Protein AF-A0A3C0KI33-F1 (afdb_monomer_lite)

Structure (mmCIF, N/CA/C/O backbone):
data_AF-A0A3C0KI33-F1
#
_entry.id   AF-A0A3C0KI33-F1
#
loop_
_atom_site.group_PDB
_atom_site.id
_atom_site.type_symbol
_atom_site.label_atom_id
_atom_site.label_alt_id
_atom_site.label_comp_id
_atom_site.label_asym_id
_atom_site.label_entity_id
_atom_site.label_seq_id
_atom_site.pdbx_PDB_ins_code
_atom_site.Cartn_x
_atom_site.Cartn_y
_atom_site.Cartn_z
_atom_site.occupancy
_atom_site.B_iso_or_equiv
_atom_site.auth_seq_id
_atom_site.auth_comp_id
_atom_site.auth_asym_id
_atom_site.auth_atom_id
_atom_site.pdbx_PDB_model_num
ATOM 1 N N . ASP A 1 1 ? -9.239 -14.336 -18.906 1.00 53.03 1 ASP A N 1
ATOM 2 C CA . ASP A 1 1 ? -8.284 -14.427 -17.784 1.00 53.03 1 ASP A CA 1
ATOM 3 C C . ASP A 1 1 ? -7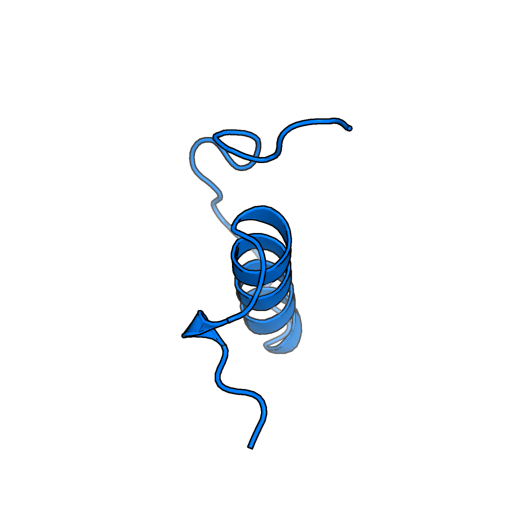.058 -13.554 -17.977 1.00 53.03 1 ASP A C 1
ATOM 5 O O . ASP A 1 1 ? -6.046 -14.015 -18.491 1.00 53.03 1 ASP A O 1
ATOM 9 N N . TYR A 1 2 ? -7.125 -12.290 -17.554 1.00 56.03 2 TYR A N 1
ATOM 10 C CA . TYR A 1 2 ? -5.928 -11.453 -17.436 1.00 56.03 2 TYR A CA 1
ATOM 11 C C . TYR A 1 2 ? -5.318 -11.710 -16.052 1.00 56.03 2 TYR A C 1
ATOM 13 O O . TYR A 1 2 ? -5.804 -11.205 -15.041 1.00 56.03 2 TYR A O 1
ATOM 21 N N . LYS A 1 3 ? -4.324 -12.603 -15.973 1.00 63.75 3 LYS A N 1
ATOM 22 C CA . LYS A 1 3 ? -3.660 -12.939 -14.703 1.00 63.75 3 LYS A CA 1
ATOM 23 C C . LYS A 1 3 ? -2.820 -11.748 -14.241 1.00 63.75 3 LYS A C 1
ATOM 25 O O . LYS A 1 3 ? -2.028 -11.228 -15.011 1.00 63.75 3 LYS A O 1
ATOM 30 N N . SER A 1 4 ? -2.898 -11.391 -12.961 1.00 58.44 4 SER A N 1
ATOM 31 C CA . SER A 1 4 ? -2.110 -10.305 -12.343 1.00 58.44 4 SER A CA 1
ATOM 32 C C . SER A 1 4 ? -0.596 -10.381 -12.602 1.00 58.44 4 SER A C 1
ATOM 34 O O . SER A 1 4 ? 0.076 -9.357 -12.600 1.00 58.44 4 SER A O 1
ATOM 36 N N . ARG A 1 5 ? -0.063 -11.574 -12.898 1.00 60.72 5 ARG A N 1
ATOM 37 C CA . ARG A 1 5 ? 1.341 -11.799 -13.284 1.00 60.72 5 ARG A CA 1
ATOM 38 C C . ARG A 1 5 ? 1.764 -11.157 -14.613 1.00 60.72 5 ARG A C 1
ATOM 40 O O . ARG A 1 5 ? 2.961 -11.088 -14.861 1.00 60.72 5 ARG A O 1
ATOM 47 N N . THR A 1 6 ? 0.832 -10.729 -15.466 1.00 67.81 6 THR A N 1
ATOM 48 C CA . THR A 1 6 ? 1.145 -10.055 -16.742 1.00 67.81 6 THR A CA 1
ATOM 49 C C . THR A 1 6 ? 1.099 -8.530 -16.648 1.00 67.81 6 THR A C 1
ATOM 51 O O . THR A 1 6 ? 1.348 -7.855 -17.643 1.00 67.81 6 THR A O 1
ATOM 54 N N . LEU A 1 7 ? 0.760 -7.975 -15.481 1.00 68.75 7 LEU A N 1
ATOM 55 C CA . LEU A 1 7 ? 0.751 -6.532 -15.247 1.00 68.75 7 LEU A CA 1
ATOM 56 C C . LEU A 1 7 ? 2.178 -6.013 -15.042 1.00 68.75 7 LEU A C 1
ATOM 58 O O . LEU A 1 7 ? 3.030 -6.728 -14.510 1.00 68.75 7 LEU A O 1
ATOM 62 N N . SER A 1 8 ? 2.436 -4.762 -15.431 1.00 77.00 8 SER A N 1
ATOM 63 C CA . SER A 1 8 ? 3.709 -4.102 -15.129 1.00 77.00 8 SER A CA 1
ATOM 64 C C . SER A 1 8 ? 3.928 -4.042 -13.610 1.00 77.00 8 SER A C 1
ATOM 66 O O . SER A 1 8 ? 2.964 -4.045 -12.842 1.00 77.00 8 SER A O 1
ATOM 68 N N . TYR A 1 9 ? 5.180 -3.978 -13.148 1.00 76.62 9 TYR A N 1
ATOM 69 C CA . TYR A 1 9 ? 5.474 -3.928 -11.708 1.00 76.62 9 TYR A CA 1
ATOM 70 C C . TYR A 1 9 ? 4.739 -2.767 -11.005 1.00 76.62 9 TYR A C 1
ATOM 72 O O . TYR A 1 9 ? 4.180 -2.946 -9.923 1.00 76.62 9 TYR A O 1
ATOM 80 N N . GLY A 1 10 ? 4.633 -1.607 -11.667 1.00 80.50 10 GLY A N 1
ATOM 81 C CA . GLY A 1 10 ? 3.859 -0.465 -11.170 1.00 80.50 10 GLY A CA 1
ATOM 82 C C . GLY A 1 10 ? 2.354 -0.740 -11.072 1.00 80.50 10 GLY A C 1
ATOM 83 O O . GLY A 1 10 ? 1.723 -0.342 -10.095 1.00 80.50 10 GLY A O 1
ATOM 84 N N . ASP A 1 11 ? 1.772 -1.457 -12.037 1.00 83.44 11 ASP A N 1
ATOM 85 C CA . ASP A 1 11 ? 0.355 -1.846 -11.998 1.00 83.44 11 ASP A CA 1
ATOM 86 C C . ASP A 1 11 ? 0.064 -2.896 -10.924 1.00 83.44 11 ASP A C 1
ATOM 88 O O . ASP A 1 11 ? -0.962 -2.811 -10.250 1.00 83.44 11 ASP A O 1
ATOM 92 N N . GLN A 1 12 ? 0.966 -3.861 -10.720 1.00 83.94 12 GLN A N 1
ATOM 93 C CA . GLN A 1 12 ? 0.844 -4.839 -9.634 1.00 83.94 12 GLN A CA 1
ATOM 94 C C . GLN A 1 12 ? 0.860 -4.140 -8.269 1.00 83.94 12 GLN A C 1
ATOM 96 O O . GLN A 1 12 ? -0.024 -4.383 -7.448 1.00 83.94 12 GLN A O 1
ATOM 101 N N . ARG A 1 13 ? 1.789 -3.198 -8.061 1.00 81.69 13 ARG A N 1
ATOM 102 C CA . ARG A 1 13 ? 1.881 -2.398 -6.829 1.00 81.69 13 ARG A CA 1
ATOM 103 C C . ARG A 1 13 ? 0.621 -1.556 -6.598 1.00 81.69 13 ARG A C 1
ATOM 105 O O . ARG A 1 13 ? 0.077 -1.548 -5.495 1.00 81.69 13 ARG A O 1
ATOM 112 N N . ARG A 1 14 ? 0.113 -0.880 -7.638 1.00 85.31 14 ARG A N 1
ATOM 113 C CA . ARG A 1 14 ? -1.149 -0.120 -7.566 1.00 85.31 14 ARG A CA 1
ATOM 114 C C . ARG A 1 14 ? -2.336 -1.012 -7.216 1.00 85.31 14 ARG A C 1
ATOM 116 O O . ARG A 1 14 ? -3.158 -0.619 -6.394 1.00 85.31 14 ARG A O 1
ATOM 123 N N . LEU A 1 15 ? -2.413 -2.208 -7.801 1.00 87.31 15 LEU A N 1
ATOM 124 C CA . LEU A 1 15 ? -3.464 -3.175 -7.499 1.00 87.31 15 LEU A CA 1
ATOM 125 C C . LEU A 1 15 ? -3.415 -3.619 -6.034 1.00 87.31 15 LEU A C 1
ATOM 127 O O . LEU A 1 15 ? -4.460 -3.715 -5.402 1.00 87.31 15 LEU A O 1
ATOM 131 N N . GLU A 1 16 ? -2.228 -3.862 -5.480 1.00 86.94 16 GLU A N 1
ATOM 132 C CA . GLU A 1 16 ? -2.063 -4.232 -4.071 1.00 86.94 16 GLU A CA 1
ATOM 133 C C . GLU A 1 16 ? -2.519 -3.123 -3.119 1.00 86.94 16 GLU A C 1
ATOM 135 O O . GLU A 1 16 ? -3.276 -3.400 -2.187 1.00 86.94 16 GLU A O 1
ATOM 140 N N . ILE A 1 17 ? -2.133 -1.871 -3.392 1.00 87.00 17 ILE A N 1
ATOM 141 C CA . ILE A 1 17 ? -2.568 -0.704 -2.612 1.00 87.00 17 I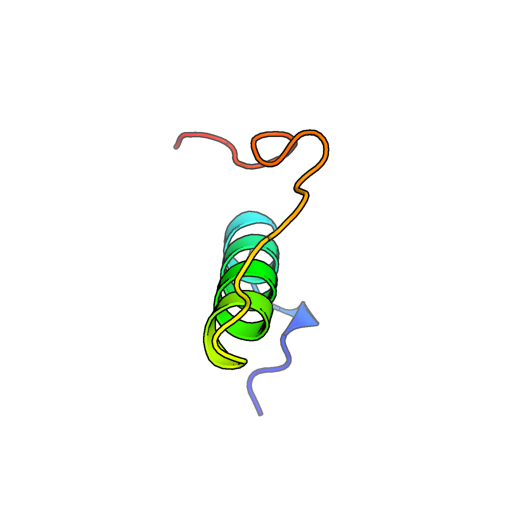LE A CA 1
ATOM 142 C C . ILE A 1 17 ? -4.086 -0.525 -2.717 1.00 87.00 17 ILE A C 1
ATOM 144 O O . ILE A 1 17 ? -4.754 -0.357 -1.700 1.00 87.00 17 ILE A O 1
ATOM 148 N N . ALA A 1 18 ? -4.653 -0.622 -3.924 1.00 90.81 18 ALA A N 1
ATOM 149 C CA . ALA A 1 18 ? -6.098 -0.539 -4.130 1.00 90.81 18 ALA A CA 1
ATOM 150 C C . ALA A 1 18 ? -6.848 -1.631 -3.351 1.00 90.81 18 ALA A C 1
ATOM 152 O O . ALA A 1 18 ? -7.891 -1.368 -2.758 1.00 90.81 18 ALA A O 1
ATOM 153 N N . ARG A 1 19 ? -6.292 -2.846 -3.292 1.00 91.00 19 ARG A N 1
ATOM 154 C CA . ARG A 1 19 ? -6.845 -3.958 -2.511 1.00 91.00 19 ARG A CA 1
ATOM 155 C C . ARG A 1 19 ? 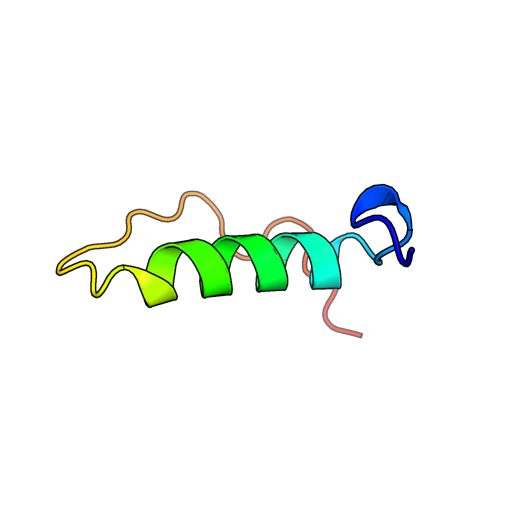-6.812 -3.691 -1.008 1.00 91.00 19 ARG A C 1
ATOM 157 O O . ARG A 1 19 ? -7.756 -4.061 -0.322 1.00 91.00 19 ARG A O 1
ATOM 164 N N . ALA A 1 20 ? -5.738 -3.080 -0.509 1.00 90.00 20 ALA A N 1
ATOM 165 C CA . ALA A 1 20 ? -5.623 -2.696 0.895 1.00 90.00 20 ALA A CA 1
ATOM 166 C C . ALA A 1 20 ? -6.607 -1.571 1.252 1.00 90.00 20 ALA A C 1
ATOM 168 O O . ALA A 1 20 ? -7.268 -1.640 2.278 1.00 90.00 20 ALA A O 1
ATOM 169 N N . LEU A 1 21 ? -6.763 -0.568 0.385 1.00 91.56 21 LEU A N 1
ATOM 170 C CA . LEU A 1 21 ? -7.718 0.530 0.583 1.00 91.56 21 LEU A CA 1
ATOM 171 C C . LEU A 1 21 ? -9.180 0.073 0.508 1.00 91.56 21 LEU A C 1
ATOM 173 O O . LEU A 1 21 ? -10.032 0.635 1.189 1.00 91.56 21 LEU A O 1
ATOM 177 N N . ALA A 1 22 ? -9.480 -0.954 -0.290 1.00 94.94 22 ALA A N 1
ATOM 178 C CA . ALA A 1 22 ? -10.838 -1.474 -0.449 1.00 94.94 22 ALA A CA 1
ATOM 179 C C . ALA A 1 22 ? -11.443 -2.043 0.848 1.00 94.94 22 ALA A C 1
ATOM 181 O O . ALA A 1 22 ? -12.656 -2.228 0.914 1.00 94.94 22 ALA A O 1
ATOM 182 N N . THR A 1 23 ? -10.632 -2.322 1.874 1.00 93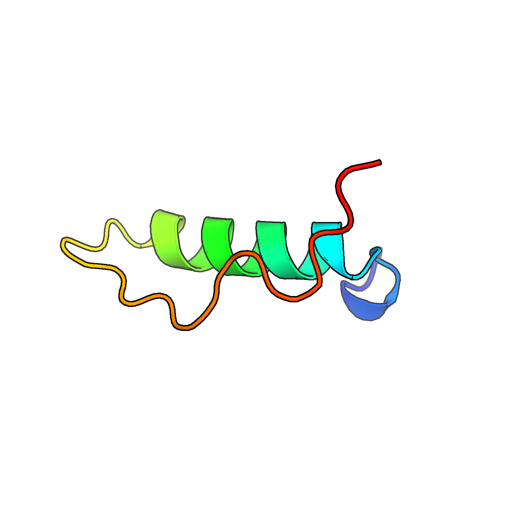.62 23 THR A N 1
ATOM 183 C CA . THR A 1 23 ? -11.102 -2.823 3.175 1.00 93.62 23 THR A CA 1
ATOM 184 C C . THR A 1 23 ? -11.379 -1.715 4.198 1.00 93.62 23 THR A C 1
ATOM 186 O O . THR A 1 23 ? -11.452 -2.019 5.383 1.00 93.62 23 THR A O 1
ATOM 189 N N . ASP A 1 24 ? -11.476 -0.455 3.762 1.00 91.50 24 ASP A N 1
ATOM 190 C CA . ASP A 1 24 ? -11.650 0.737 4.612 1.00 91.50 24 ASP A CA 1
ATOM 191 C C . ASP A 1 24 ? -10.712 0.770 5.842 1.00 91.50 24 ASP A C 1
ATOM 193 O O . ASP A 1 24 ? -11.154 0.841 6.993 1.00 91.50 24 ASP A O 1
ATOM 197 N N . PRO A 1 25 ? -9.386 0.626 5.642 1.00 93.44 25 PRO A N 1
ATOM 198 C CA . PRO A 1 25 ? -8.454 0.591 6.756 1.00 93.44 25 PRO A CA 1
ATOM 199 C C . PRO A 1 25 ? -8.307 1.983 7.380 1.00 93.44 25 PRO A C 1
ATOM 201 O O . PRO A 1 25 ? -8.092 2.976 6.689 1.00 93.44 25 PRO A O 1
ATOM 204 N N . GLN A 1 26 ? -8.302 2.045 8.710 1.00 94.25 26 GLN A N 1
ATOM 205 C CA . GLN A 1 26 ? -8.026 3.291 9.437 1.00 94.25 26 GLN A CA 1
ATOM 206 C C . GLN A 1 26 ? -6.546 3.706 9.379 1.00 94.25 26 GLN A C 1
ATOM 208 O O . GLN A 1 26 ? -6.216 4.866 9.615 1.00 94.25 26 GLN A O 1
ATOM 213 N N . LEU A 1 27 ? -5.649 2.762 9.080 1.00 91.38 27 LEU A N 1
ATOM 214 C CA . LEU A 1 27 ? -4.214 2.992 8.957 1.00 91.38 27 LEU A CA 1
ATOM 215 C C . LEU A 1 27 ? -3.609 1.988 7.974 1.00 91.38 27 LEU A C 1
ATOM 217 O O . LEU A 1 27 ? -3.850 0.786 8.081 1.00 91.38 27 LEU A O 1
ATOM 221 N N . ILE A 1 28 ? -2.772 2.474 7.059 1.00 87.75 28 ILE A N 1
ATOM 222 C CA . ILE A 1 28 ? -1.928 1.638 6.202 1.00 87.75 28 ILE A CA 1
ATOM 223 C C . ILE A 1 28 ? -0.474 2.025 6.461 1.00 87.75 28 ILE A C 1
ATOM 225 O O . ILE A 1 28 ? -0.087 3.172 6.244 1.00 87.75 28 ILE A O 1
ATOM 229 N N . ALA A 1 29 ? 0.331 1.061 6.905 1.00 88.94 29 ALA A N 1
ATOM 230 C CA . ALA A 1 29 ? 1.777 1.212 6.985 1.00 88.94 29 ALA A CA 1
ATOM 231 C C . ALA A 1 29 ? 2.397 0.758 5.659 1.00 88.94 29 ALA A C 1
ATOM 233 O O . ALA A 1 29 ? 2.236 -0.393 5.254 1.00 88.94 29 ALA A O 1
ATOM 234 N N . LEU A 1 30 ? 3.084 1.672 4.979 1.00 85.81 30 LEU A N 1
ATOM 235 C CA . LEU A 1 30 ? 3.795 1.396 3.737 1.00 85.81 30 LEU A CA 1
ATOM 236 C C . LEU A 1 30 ? 5.279 1.633 3.978 1.00 85.81 30 LEU A C 1
ATOM 238 O O . LEU A 1 30 ? 5.678 2.766 4.238 1.00 85.81 30 LEU A O 1
ATOM 242 N N . ASP A 1 31 ? 6.077 0.574 3.873 1.00 81.12 31 ASP A N 1
ATOM 243 C CA . ASP A 1 31 ? 7.529 0.701 3.867 1.00 81.12 31 ASP A CA 1
ATOM 244 C C . ASP A 1 31 ? 8.006 0.906 2.425 1.00 81.12 31 ASP A C 1
ATOM 246 O O . ASP A 1 31 ? 7.650 0.141 1.522 1.00 81.12 31 ASP A O 1
ATOM 250 N N . GLU A 1 32 ? 8.717 2.009 2.204 1.00 80.81 32 GLU A N 1
ATOM 251 C CA . GLU A 1 32 ? 9.212 2.464 0.900 1.00 80.81 32 GLU A CA 1
ATOM 252 C C . GLU A 1 32 ? 8.210 2.301 -0.277 1.00 80.81 32 GLU A C 1
ATOM 254 O O . GLU A 1 32 ? 8.478 1.608 -1.263 1.00 80.81 32 GLU A O 1
ATOM 259 N N . P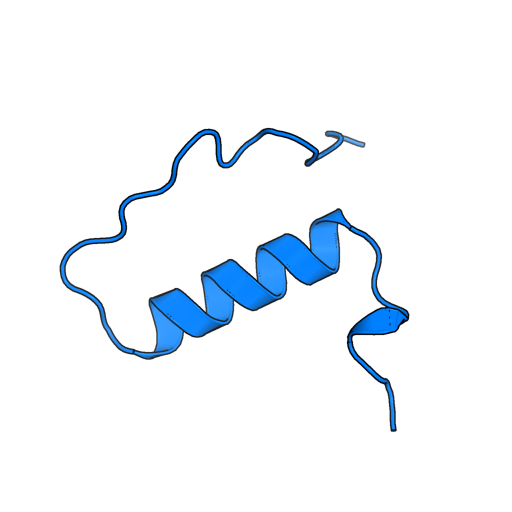RO A 1 33 ? 7.024 2.946 -0.252 1.00 70.44 33 PRO A N 1
ATOM 260 C CA . PRO A 1 33 ? 6.002 2.770 -1.294 1.00 70.44 33 PRO A CA 1
ATOM 261 C C . PRO A 1 33 ? 6.446 3.199 -2.701 1.00 70.44 33 PRO A C 1
ATOM 263 O O . PRO A 1 33 ? 5.889 2.715 -3.686 1.00 70.44 33 PRO A O 1
ATOM 266 N N . ALA A 1 34 ? 7.438 4.086 -2.795 1.00 71.38 34 ALA A N 1
ATOM 267 C CA . ALA A 1 34 ? 7.991 4.572 -4.054 1.00 71.38 34 ALA A CA 1
ATOM 268 C C . ALA A 1 34 ? 9.043 3.628 -4.668 1.00 71.38 34 ALA A C 1
ATOM 270 O O . ALA A 1 34 ? 9.378 3.782 -5.843 1.00 71.38 34 ALA A O 1
ATOM 271 N N . ALA A 1 35 ? 9.550 2.642 -3.915 1.00 67.12 35 ALA A N 1
ATOM 272 C CA . ALA A 1 35 ? 10.553 1.710 -4.413 1.00 67.12 35 ALA A CA 1
ATOM 273 C C . ALA A 1 35 ? 9.975 0.859 -5.560 1.00 67.12 35 ALA A C 1
ATOM 275 O O . ALA A 1 35 ? 9.071 0.040 -5.382 1.00 67.12 35 ALA A O 1
ATOM 276 N N . GLY A 1 36 ? 10.485 1.091 -6.772 1.00 62.50 36 GLY A N 1
ATOM 277 C CA . GLY A 1 36 ? 10.067 0.407 -7.999 1.00 62.50 36 GLY A CA 1
ATOM 278 C C . GLY A 1 36 ? 8.860 1.022 -8.722 1.00 62.50 36 GLY A C 1
ATOM 279 O O . GLY A 1 36 ? 8.447 0.498 -9.756 1.00 62.50 36 GLY A O 1
ATOM 280 N N . MET A 1 37 ? 8.325 2.156 -8.257 1.00 64.31 37 ME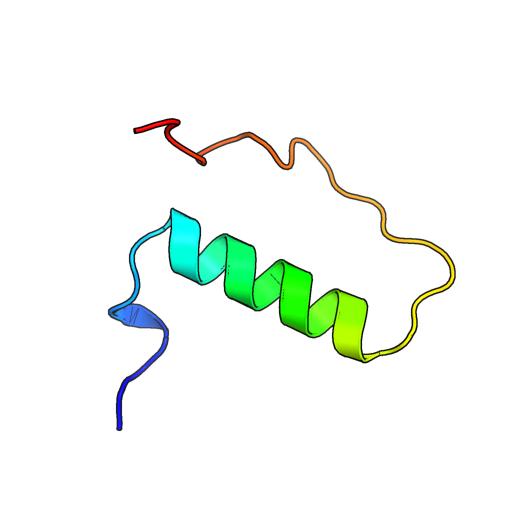T A N 1
ATOM 281 C CA . MET A 1 37 ? 7.494 3.011 -9.108 1.00 64.31 37 MET A CA 1
ATOM 282 C C . MET A 1 37 ? 8.421 3.883 -9.958 1.00 64.31 37 MET A C 1
ATOM 284 O O . MET A 1 37 ? 8.777 4.990 -9.566 1.00 64.31 37 MET A O 1
ATOM 288 N N . ASN A 1 38 ? 8.849 3.379 -11.119 1.00 57.94 38 ASN A N 1
ATOM 289 C CA . ASN A 1 38 ? 9.536 4.223 -12.095 1.00 57.94 38 ASN A CA 1
ATOM 290 C C . ASN A 1 38 ? 8.557 5.310 -12.553 1.00 57.94 38 ASN A C 1
ATOM 292 O O . ASN A 1 38 ? 7.571 5.009 -13.227 1.00 57.94 38 ASN A O 1
ATOM 296 N N . ALA A 1 39 ? 8.820 6.557 -12.153 1.00 53.47 39 ALA A N 1
ATOM 297 C CA . ALA A 1 39 ? 8.156 7.739 -12.681 1.00 53.47 39 ALA A CA 1
ATOM 298 C C . ALA A 1 39 ? 8.536 7.860 -14.162 1.00 53.47 39 ALA A C 1
ATOM 300 O O . ALA A 1 39 ? 9.595 8.386 -14.496 1.00 53.47 39 ALA A O 1
ATOM 301 N N . THR A 1 40 ? 7.717 7.268 -15.026 1.00 48.94 40 THR A N 1
ATOM 302 C CA . THR A 1 40 ? 7.797 7.431 -16.480 1.00 48.94 40 THR A CA 1
ATOM 303 C C . THR A 1 40 ? 6.550 8.161 -16.924 1.00 48.94 40 THR A C 1
ATOM 305 O O . THR A 1 40 ? 5.472 7.809 -16.391 1.00 48.94 40 THR A O 1
#

Secondary structure (DSSP, 8-state):
---GGGS-HHHHHHHHHHHHHTT--S----SSTTTT----

Radius of gyration: 11.59 Å; chains: 1; bounding box: 22×22×27 Å

pLDDT: mean 77.53, std 13.61, range [48.94, 94.94]

Sequence (40 aa):
DYKSRTLSYGDQRRLEIARALATDPQLIALDEPAAGMNAT

Foldseek 3Di:
DPDLVPDDPLVNLVVVVVVVVVVVDPDDDDDPSCVPVPPD